Protein AF-A0A3D3F9W0-F1 (afdb_monomer_lite)

Structure (mmCIF, N/CA/C/O backbone):
data_AF-A0A3D3F9W0-F1
#
_entry.id   AF-A0A3D3F9W0-F1
#
loop_
_atom_site.group_PDB
_atom_site.id
_atom_site.type_symbol
_atom_site.label_atom_id
_atom_site.label_alt_id
_atom_site.label_comp_id
_atom_site.label_asym_id
_atom_site.label_entity_id
_atom_site.label_seq_id
_atom_site.pdbx_PDB_ins_code
_atom_site.Cartn_x
_atom_site.Cartn_y
_atom_site.Cartn_z
_atom_site.occupancy
_atom_site.B_iso_or_equiv
_atom_site.auth_seq_id
_atom_site.auth_comp_id
_atom_site.auth_asym_id
_atom_site.auth_atom_id
_atom_site.pdbx_PDB_model_num
ATOM 1 N N . ASN A 1 1 ? 1.819 -15.297 -37.642 1.00 42.28 1 ASN A N 1
ATOM 2 C CA . ASN A 1 1 ? 2.208 -15.189 -36.218 1.00 42.28 1 ASN A CA 1
ATOM 3 C C . ASN A 1 1 ? 2.634 -13.756 -35.963 1.00 42.28 1 ASN A C 1
ATOM 5 O O . ASN A 1 1 ? 3.821 -13.473 -35.902 1.00 42.28 1 ASN A O 1
ATOM 9 N N . ASP A 1 2 ? 1.644 -12.864 -35.891 1.00 43.41 2 ASP A N 1
ATOM 10 C CA . ASP A 1 2 ? 1.795 -11.404 -35.810 1.00 43.41 2 ASP A CA 1
ATOM 11 C C . ASP A 1 2 ? 1.671 -10.919 -34.365 1.00 43.41 2 ASP A C 1
ATOM 13 O O . ASP A 1 2 ? 0.791 -10.135 -34.016 1.00 43.41 2 ASP A O 1
ATOM 17 N N . PHE A 1 3 ? 2.551 -11.411 -33.499 1.00 53.34 3 PHE A N 1
ATOM 18 C CA . PHE A 1 3 ? 2.750 -10.783 -32.203 1.00 53.34 3 PHE A CA 1
ATOM 19 C C . PHE A 1 3 ? 3.965 -9.879 -32.337 1.00 53.34 3 PHE A C 1
ATOM 21 O O . PHE A 1 3 ? 5.089 -10.350 -32.497 1.00 53.34 3 PHE A O 1
ATOM 28 N N . GLY A 1 4 ? 3.713 -8.568 -32.330 1.00 52.38 4 GLY A N 1
ATOM 29 C CA . GLY A 1 4 ? 4.717 -7.519 -32.186 1.00 52.38 4 GLY A CA 1
ATOM 30 C C . GLY A 1 4 ? 5.392 -7.605 -30.820 1.00 52.38 4 GLY A C 1
ATOM 31 O O . GLY A 1 4 ? 5.235 -6.724 -29.978 1.00 52.38 4 GLY A O 1
ATOM 32 N N . GLU A 1 5 ? 6.122 -8.692 -30.588 1.00 57.28 5 GLU A N 1
ATOM 33 C CA . GLU A 1 5 ? 7.006 -8.856 -29.452 1.00 57.28 5 GLU A CA 1
ATOM 34 C C . GLU A 1 5 ? 8.177 -7.903 -29.654 1.00 57.28 5 GLU A C 1
ATOM 36 O O . GLU A 1 5 ? 9.174 -8.190 -30.320 1.00 57.28 5 GLU A O 1
ATOM 41 N N . ILE A 1 6 ? 8.029 -6.712 -29.081 1.00 59.12 6 ILE A N 1
ATOM 42 C CA . ILE A 1 6 ? 9.156 -5.851 -28.765 1.00 59.12 6 ILE A CA 1
ATOM 43 C C . ILE A 1 6 ? 10.082 -6.704 -27.892 1.00 59.12 6 ILE A C 1
ATOM 45 O O . ILE A 1 6 ? 9.791 -6.922 -26.716 1.00 59.12 6 ILE A O 1
ATOM 49 N N . LYS A 1 7 ? 11.164 -7.230 -28.482 1.00 56.81 7 LYS A N 1
ATOM 50 C CA . LYS A 1 7 ? 12.217 -7.946 -27.752 1.00 56.81 7 LYS A CA 1
ATOM 51 C C . LYS A 1 7 ? 12.606 -7.118 -26.526 1.00 56.81 7 LYS A C 1
ATOM 53 O O . LYS A 1 7 ? 12.721 -5.899 -26.627 1.00 56.81 7 LYS A O 1
ATOM 58 N N . ASP A 1 8 ? 12.902 -7.755 -25.395 1.00 53.91 8 ASP A N 1
ATOM 59 C CA . ASP A 1 8 ? 13.361 -7.048 -24.184 1.00 53.91 8 ASP A CA 1
ATOM 60 C C . ASP A 1 8 ? 14.651 -6.220 -24.410 1.00 53.91 8 ASP A C 1
ATOM 62 O O . ASP A 1 8 ? 15.018 -5.389 -23.580 1.00 53.91 8 ASP A O 1
ATOM 66 N N . ASN A 1 9 ? 15.314 -6.396 -25.562 1.00 53.59 9 ASN A N 1
ATOM 67 C CA . ASN A 1 9 ? 16.444 -5.597 -26.036 1.00 53.59 9 ASN A CA 1
ATOM 68 C C . ASN A 1 9 ? 16.079 -4.401 -26.948 1.00 53.59 9 ASN A C 1
ATOM 70 O O . ASN A 1 9 ? 16.986 -3.737 -27.444 1.00 53.59 9 ASN A O 1
ATOM 74 N N . ALA A 1 10 ? 14.800 -4.127 -27.215 1.00 57.47 10 ALA A N 1
ATOM 75 C CA . ALA A 1 10 ? 14.388 -3.180 -28.257 1.00 57.47 10 ALA A CA 1
ATOM 76 C C . ALA A 1 10 ? 14.679 -1.705 -27.921 1.00 57.47 10 ALA A C 1
ATOM 78 O O . ALA A 1 10 ? 14.763 -0.874 -28.821 1.00 57.47 10 ALA A O 1
ATOM 79 N N . SER A 1 11 ? 14.840 -1.366 -26.637 1.00 67.38 11 SER A N 1
ATOM 80 C CA . SER A 1 11 ? 15.343 -0.069 -26.172 1.00 67.38 11 SER A CA 1
ATOM 81 C C . SER A 1 11 ? 15.855 -0.206 -24.728 1.00 67.38 11 SER A C 1
ATOM 83 O O . SER A 1 11 ? 15.089 -0.615 -23.848 1.00 67.38 11 SER A O 1
ATOM 85 N N . PRO A 1 12 ? 17.111 0.180 -24.429 1.00 73.56 12 PRO A N 1
ATOM 86 C CA . PRO A 1 12 ? 17.617 0.260 -23.056 1.00 73.56 12 PRO A CA 1
ATOM 87 C C . PRO A 1 12 ? 16.744 1.139 -22.148 1.00 73.56 12 PRO A C 1
ATOM 89 O O . PRO A 1 12 ? 16.617 0.862 -20.954 1.00 73.56 12 PRO A O 1
ATOM 92 N N . GLN A 1 13 ? 16.101 2.169 -22.713 1.00 77.81 13 GLN A N 1
ATOM 93 C CA . GLN A 1 13 ? 15.195 3.047 -21.973 1.00 77.81 13 GLN A CA 1
ATOM 94 C C . GLN A 1 13 ? 13.910 2.323 -21.553 1.00 77.81 13 GLN A C 1
ATOM 96 O O . GLN A 1 13 ? 13.483 2.467 -20.410 1.00 77.81 13 GLN A O 1
ATOM 101 N N . LEU A 1 14 ? 13.318 1.495 -22.421 1.00 79.94 14 LEU A N 1
ATOM 102 C CA . LEU A 1 14 ? 12.112 0.733 -22.077 1.00 79.94 14 LEU A CA 1
ATOM 103 C C . LEU A 1 14 ? 12.383 -0.281 -20.955 1.00 79.94 14 LEU A C 1
ATOM 105 O O . LEU A 1 14 ? 11.586 -0.407 -20.023 1.00 79.94 14 LEU A O 1
ATOM 109 N N . ALA A 1 15 ? 13.530 -0.963 -21.003 1.00 79.75 15 ALA A N 1
ATOM 110 C CA . ALA A 1 15 ? 13.951 -1.882 -19.947 1.00 79.75 15 ALA A CA 1
ATOM 111 C C . ALA A 1 15 ? 14.235 -1.162 -18.615 1.00 79.75 15 ALA A C 1
ATOM 113 O O . ALA A 1 15 ? 14.015 -1.733 -17.545 1.00 79.75 15 ALA A O 1
ATOM 114 N N . GLN A 1 16 ? 14.721 0.085 -18.653 1.00 84.38 16 GLN A N 1
ATOM 115 C CA . GLN A 1 16 ? 14.885 0.911 -17.454 1.00 84.38 16 GLN A CA 1
ATOM 116 C C . GLN A 1 16 ? 13.524 1.300 -16.864 1.00 84.38 16 GLN A C 1
ATOM 118 O O . GLN A 1 16 ? 13.275 1.004 -15.700 1.00 84.38 16 GLN A O 1
ATOM 123 N N . ILE A 1 17 ? 12.602 1.823 -17.680 1.00 87.12 17 ILE A N 1
ATOM 124 C CA . ILE A 1 17 ? 11.251 2.211 -17.239 1.00 87.12 17 ILE A CA 1
ATOM 125 C C . ILE A 1 17 ? 10.509 1.024 -16.611 1.00 87.12 17 ILE A C 1
ATOM 127 O O . ILE A 1 17 ? 9.879 1.166 -15.565 1.00 87.12 17 ILE A O 1
ATOM 131 N N . ARG A 1 18 ? 10.601 -0.172 -17.211 1.00 85.69 18 ARG A N 1
ATOM 132 C CA . ARG A 1 18 ? 9.985 -1.388 -16.654 1.00 85.69 18 ARG A CA 1
ATOM 133 C C . ARG A 1 18 ? 10.580 -1.776 -15.297 1.00 85.69 18 ARG A C 1
ATOM 135 O O . ARG A 1 18 ? 9.832 -2.155 -14.396 1.00 85.69 18 ARG A O 1
ATOM 142 N N . ARG A 1 19 ? 11.903 -1.673 -15.132 1.00 87.06 19 ARG A N 1
ATOM 143 C CA . ARG A 1 19 ? 12.576 -1.934 -13.847 1.00 87.06 19 ARG A CA 1
ATOM 144 C C . ARG A 1 19 ? 12.201 -0.906 -12.787 1.00 87.06 19 ARG A C 1
ATOM 146 O O . ARG A 1 19 ? 11.958 -1.287 -11.642 1.00 87.06 19 ARG A O 1
ATOM 153 N N . ASP A 1 20 ? 12.111 0.362 -13.165 1.00 88.38 20 ASP A N 1
ATOM 154 C CA . ASP A 1 20 ? 11.712 1.439 -12.261 1.00 88.38 20 ASP A CA 1
ATOM 155 C C . ASP A 1 20 ? 10.268 1.235 -11.801 1.00 88.38 20 ASP A C 1
ATOM 157 O O . ASP A 1 20 ? 10.006 1.227 -10.601 1.00 88.38 20 ASP A O 1
ATOM 161 N N . LEU A 1 21 ? 9.356 0.921 -12.728 1.00 87.56 21 LEU A N 1
ATOM 162 C CA . LEU A 1 21 ? 7.972 0.573 -12.411 1.00 87.56 21 LEU A CA 1
ATOM 163 C C . LEU A 1 21 ? 7.897 -0.597 -11.421 1.00 87.56 21 LEU A C 1
ATOM 165 O O . LEU A 1 21 ? 7.216 -0.498 -10.401 1.00 87.56 21 LEU A O 1
ATOM 169 N N . ALA A 1 22 ? 8.622 -1.688 -11.681 1.00 88.31 22 ALA A N 1
ATOM 170 C CA . ALA A 1 22 ? 8.655 -2.841 -10.784 1.00 88.31 22 ALA A CA 1
ATOM 171 C C . ALA A 1 22 ? 9.219 -2.481 -9.397 1.00 88.31 22 ALA A C 1
ATOM 173 O O . ALA A 1 22 ? 8.699 -2.926 -8.374 1.00 88.31 22 ALA A O 1
ATOM 174 N N . THR A 1 23 ? 10.253 -1.640 -9.344 1.00 90.81 23 THR A N 1
ATOM 175 C CA . THR A 1 23 ? 10.862 -1.172 -8.091 1.00 90.81 23 THR A CA 1
ATOM 176 C C . THR A 1 23 ? 9.892 -0.308 -7.292 1.00 90.81 23 THR A C 1
ATOM 178 O O . THR A 1 23 ? 9.709 -0.538 -6.095 1.0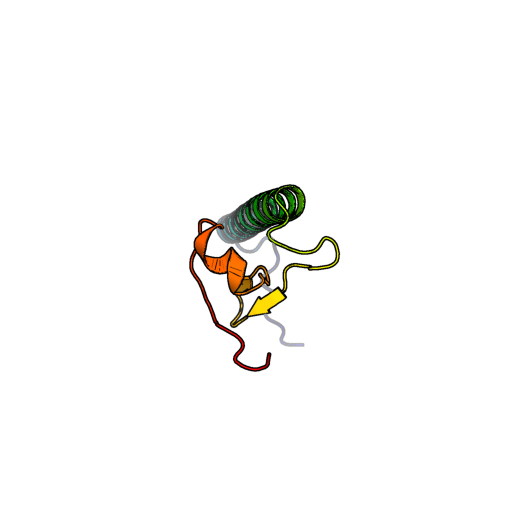0 90.81 23 THR A O 1
ATOM 181 N N . THR A 1 24 ? 9.212 0.635 -7.944 1.00 88.44 24 THR A N 1
ATOM 182 C CA . THR A 1 24 ? 8.188 1.476 -7.321 1.00 88.44 24 THR A CA 1
ATOM 183 C C . THR A 1 24 ? 7.024 0.635 -6.803 1.00 88.44 24 THR A C 1
ATOM 185 O O . THR A 1 24 ? 6.625 0.800 -5.651 1.00 88.44 24 THR A O 1
ATOM 188 N N . MET A 1 25 ? 6.523 -0.319 -7.593 1.00 86.19 25 MET A N 1
ATOM 189 C CA . MET A 1 25 ? 5.433 -1.211 -7.177 1.00 86.19 25 MET A CA 1
ATOM 190 C C . MET A 1 25 ? 5.828 -2.101 -5.992 1.00 86.19 25 MET A C 1
ATOM 192 O O . MET A 1 25 ? 5.041 -2.283 -5.058 1.00 86.19 25 MET A O 1
ATOM 196 N N . ASN A 1 26 ? 7.068 -2.595 -5.971 1.00 88.38 26 ASN A N 1
ATOM 197 C CA . ASN A 1 26 ? 7.618 -3.314 -4.823 1.00 88.38 26 ASN A CA 1
ATOM 198 C C . ASN A 1 26 ? 7.730 -2.418 -3.584 1.00 88.38 26 ASN A C 1
ATOM 200 O O . ASN A 1 26 ? 7.427 -2.863 -2.476 1.00 88.38 26 ASN A O 1
ATOM 204 N N . GLY A 1 27 ? 8.134 -1.157 -3.756 1.00 89.31 27 GLY A N 1
ATOM 205 C CA . GLY A 1 27 ? 8.165 -0.159 -2.687 1.00 89.31 27 GLY A CA 1
ATOM 206 C C . GLY A 1 27 ? 6.782 0.068 -2.078 1.00 89.31 27 GLY A C 1
ATOM 207 O O . GLY A 1 27 ? 6.616 -0.078 -0.869 1.00 89.31 27 GLY A O 1
ATOM 208 N N . ILE A 1 28 ? 5.774 0.317 -2.920 1.00 86.69 28 ILE A N 1
ATOM 209 C CA . ILE A 1 28 ? 4.374 0.498 -2.503 1.00 86.69 28 ILE A CA 1
ATOM 210 C C . ILE A 1 28 ? 3.871 -0.741 -1.755 1.00 86.69 28 ILE A C 1
ATOM 212 O O . ILE A 1 28 ? 3.324 -0.621 -0.658 1.00 86.69 28 ILE A O 1
ATOM 216 N N . SER A 1 29 ? 4.113 -1.935 -2.301 1.00 85.19 29 SER A N 1
ATOM 217 C CA . SER A 1 29 ? 3.701 -3.197 -1.678 1.00 85.19 29 SER A CA 1
ATOM 218 C C . SER A 1 29 ? 4.358 -3.406 -0.312 1.00 85.19 29 SER A C 1
ATOM 220 O O . SER A 1 29 ? 3.700 -3.843 0.632 1.00 85.19 29 SER A O 1
ATOM 222 N N . LYS A 1 30 ? 5.645 -3.067 -0.161 1.00 88.25 30 LYS A N 1
ATOM 223 C CA . LYS A 1 30 ? 6.349 -3.132 1.131 1.00 88.25 30 LYS A CA 1
ATOM 224 C C . LYS A 1 30 ? 5.776 -2.144 2.14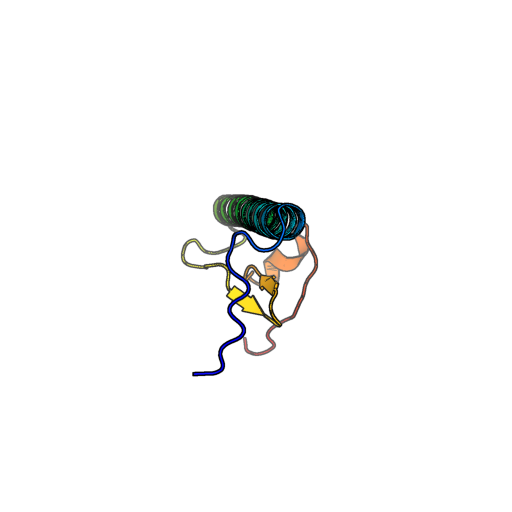0 1.00 88.25 30 LYS A C 1
ATOM 226 O O . LYS A 1 30 ? 5.505 -2.534 3.273 1.00 88.25 30 LYS A O 1
ATOM 231 N N . SER A 1 31 ? 5.565 -0.892 1.736 1.00 87.44 31 SER A N 1
ATOM 232 C CA . SER A 1 31 ? 4.976 0.135 2.597 1.00 87.44 31 SE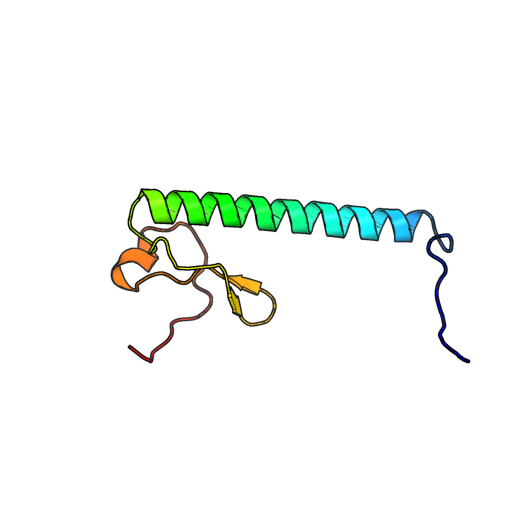R A CA 1
ATOM 233 C C . SER A 1 31 ? 3.578 -0.259 3.062 1.00 87.44 31 SER A C 1
ATOM 235 O O . SER A 1 31 ? 3.280 -0.158 4.250 1.00 87.44 31 SER A O 1
ATOM 237 N N . LEU A 1 32 ? 2.744 -0.783 2.162 1.00 84.12 32 LEU A N 1
ATOM 238 C CA . LEU A 1 32 ? 1.398 -1.223 2.509 1.00 84.12 32 LEU A CA 1
ATOM 239 C C . LEU A 1 32 ? 1.414 -2.431 3.454 1.00 84.12 32 LEU A C 1
ATOM 241 O O . LEU A 1 32 ? 0.685 -2.434 4.441 1.00 84.12 32 LEU A O 1
ATOM 245 N N . ASN A 1 33 ? 2.299 -3.405 3.231 1.00 85.69 33 ASN A N 1
ATOM 246 C CA . ASN A 1 33 ? 2.484 -4.522 4.162 1.00 85.69 33 ASN A CA 1
ATOM 247 C C . ASN A 1 33 ? 2.967 -4.066 5.548 1.00 85.69 33 ASN A C 1
ATOM 249 O O . ASN A 1 33 ? 2.543 -4.623 6.559 1.00 85.69 33 ASN A O 1
ATOM 253 N N . ALA A 1 34 ? 3.837 -3.055 5.623 1.00 88.19 34 ALA A N 1
ATOM 254 C CA . ALA A 1 34 ? 4.278 -2.494 6.898 1.00 88.19 34 ALA A CA 1
ATOM 255 C C . ALA A 1 34 ? 3.122 -1.801 7.641 1.00 88.19 34 ALA A C 1
ATOM 257 O O . ALA A 1 34 ? 2.963 -1.997 8.846 1.00 88.19 34 ALA A O 1
ATOM 258 N N . ILE A 1 35 ? 2.289 -1.044 6.918 1.00 85.81 35 ILE A N 1
ATOM 259 C CA . ILE A 1 35 ? 1.082 -0.411 7.469 1.00 85.81 35 ILE A CA 1
ATOM 260 C C . ILE A 1 35 ? 0.098 -1.474 7.961 1.00 85.81 35 ILE A C 1
ATOM 262 O O . ILE A 1 35 ? -0.384 -1.360 9.083 1.00 85.81 35 ILE A O 1
ATOM 266 N N . LEU A 1 36 ? -0.149 -2.525 7.172 1.00 84.44 36 LEU A N 1
ATOM 267 C CA . LEU A 1 36 ? -1.018 -3.637 7.559 1.00 84.44 36 LEU A CA 1
ATOM 268 C C . LEU A 1 36 ? -0.526 -4.308 8.843 1.00 84.44 36 LEU A C 1
ATOM 270 O O . LEU A 1 36 ? -1.288 -4.447 9.791 1.00 84.44 36 LEU A O 1
ATOM 274 N N . ARG A 1 37 ? 0.759 -4.676 8.905 1.00 86.62 37 ARG A N 1
ATOM 275 C CA . ARG A 1 37 ? 1.348 -5.313 10.093 1.00 86.62 37 ARG A CA 1
ATOM 276 C C . ARG A 1 37 ? 1.228 -4.433 11.329 1.00 86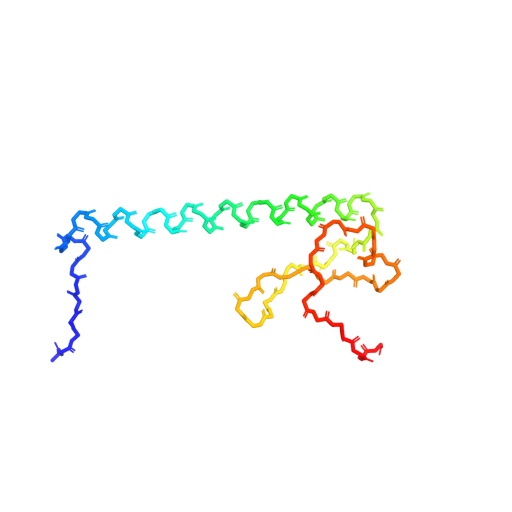.62 37 ARG A C 1
ATOM 278 O O . ARG A 1 37 ? 0.922 -4.933 12.407 1.00 86.62 37 ARG A O 1
ATOM 285 N N . LYS A 1 38 ? 1.443 -3.124 11.173 1.00 86.69 38 LYS A N 1
ATOM 286 C CA . LYS A 1 38 ? 1.255 -2.161 12.257 1.00 86.69 38 LYS A CA 1
ATOM 287 C C . LYS A 1 38 ? -0.210 -2.110 12.701 1.00 86.69 38 LYS A C 1
ATOM 289 O O . LYS A 1 38 ? -0.476 -2.249 13.890 1.00 86.69 38 LYS A O 1
ATOM 294 N N . ALA A 1 39 ? -1.143 -2.012 11.757 1.00 83.38 39 ALA A N 1
ATOM 295 C CA . ALA A 1 39 ? -2.580 -2.017 12.025 1.00 83.38 39 ALA A CA 1
ATOM 296 C C . ALA A 1 39 ? -3.034 -3.290 12.763 1.00 83.38 39 ALA A C 1
ATOM 298 O O . ALA A 1 39 ? -3.807 -3.206 13.713 1.00 83.38 39 ALA A O 1
ATOM 299 N N . GLN A 1 40 ? -2.500 -4.452 12.373 1.00 86.00 40 GLN A N 1
ATOM 300 C CA . GLN A 1 40 ? -2.740 -5.736 13.036 1.00 86.00 40 GLN A CA 1
ATOM 301 C C . GLN A 1 40 ? -2.151 -5.781 14.449 1.00 86.00 40 GLN A C 1
ATOM 303 O O . GLN A 1 40 ? -2.783 -6.295 15.368 1.00 86.00 40 GLN A O 1
ATOM 308 N N . SER A 1 41 ? -0.949 -5.228 14.649 1.00 85.50 41 SER A N 1
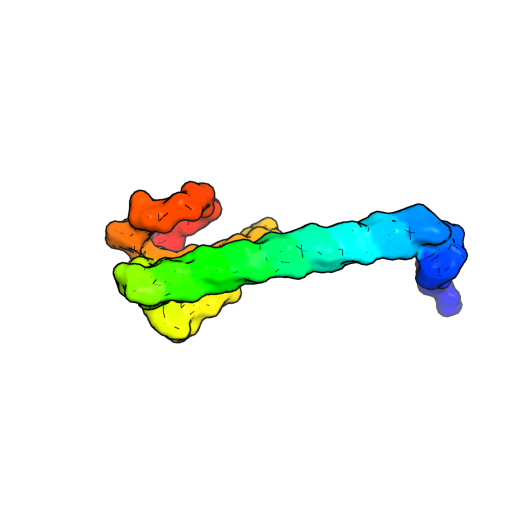ATOM 309 C CA . SER A 1 41 ? -0.324 -5.157 15.977 1.00 85.50 41 SER A CA 1
ATOM 310 C C . SER A 1 41 ? -1.065 -4.222 16.938 1.00 85.50 41 SER A C 1
ATOM 312 O O . SER A 1 41 ? -1.110 -4.488 18.134 1.00 85.50 41 SER A O 1
ATOM 314 N N . GLU A 1 42 ? -1.675 -3.159 16.409 1.00 84.25 42 GLU A N 1
ATOM 315 C CA . GLU A 1 42 ? -2.468 -2.181 17.162 1.00 84.25 42 GLU A CA 1
ATOM 316 C C . GLU A 1 42 ? -3.931 -2.633 17.358 1.00 84.25 42 GLU A C 1
ATOM 318 O O . GLU A 1 42 ? -4.683 -1.976 18.075 1.00 84.25 42 GLU A O 1
ATOM 323 N N . GLY A 1 43 ? -4.335 -3.760 16.753 1.00 82.19 43 GLY A N 1
ATOM 324 C CA . GLY A 1 43 ? -5.686 -4.321 16.863 1.00 82.19 43 GLY A CA 1
ATOM 325 C C . GLY A 1 43 ? -6.749 -3.589 16.038 1.00 82.19 43 GLY A C 1
ATOM 326 O O . GLY A 1 43 ? -7.936 -3.722 16.312 1.00 82.19 43 GLY A O 1
ATOM 327 N N . PHE A 1 44 ? -6.345 -2.795 15.043 1.00 80.56 44 PHE A N 1
ATOM 328 C CA . PHE A 1 44 ? -7.265 -2.081 14.145 1.00 80.56 44 PHE A CA 1
ATOM 329 C C . PHE A 1 44 ? -7.746 -2.934 12.968 1.00 80.56 44 PHE A C 1
ATOM 331 O O . PHE A 1 44 ? -8.753 -2.608 12.337 1.00 80.56 44 PHE A O 1
ATOM 338 N N . VAL A 1 45 ? -6.993 -3.985 12.649 1.00 81.56 45 VAL A N 1
ATOM 339 C CA . VAL A 1 45 ? -7.246 -4.924 11.557 1.00 81.56 45 VAL A CA 1
ATOM 340 C C . VAL A 1 45 ? -7.021 -6.331 12.090 1.00 81.56 45 VAL A C 1
ATOM 342 O O . VAL A 1 45 ? -6.038 -6.565 12.797 1.00 81.56 45 VAL A O 1
ATOM 345 N N . ASP A 1 46 ? -7.903 -7.263 11.749 1.00 79.12 46 ASP A N 1
ATOM 346 C CA . ASP A 1 46 ? -7.758 -8.647 12.185 1.00 79.12 46 ASP A CA 1
ATOM 347 C C . ASP A 1 46 ? -6.559 -9.331 11.502 1.00 79.12 46 ASP A C 1
ATOM 349 O O . ASP A 1 46 ? -6.082 -8.941 10.428 1.00 79.12 46 ASP A O 1
ATOM 353 N N . LYS A 1 47 ? -5.999 -10.348 12.161 1.00 75.44 47 LYS A N 1
ATOM 354 C CA . LYS A 1 47 ? -4.752 -11.001 11.715 1.00 75.44 47 LYS A CA 1
ATOM 355 C C . LYS A 1 47 ? -4.917 -11.815 10.429 1.00 75.44 47 LYS A C 1
ATOM 357 O O . LYS A 1 47 ? -3.931 -12.085 9.750 1.00 75.44 47 LYS A O 1
ATOM 362 N N . ASP A 1 48 ? -6.142 -12.209 10.127 1.00 79.19 48 ASP A N 1
ATOM 363 C CA . ASP A 1 48 ? -6.579 -12.955 8.949 1.00 79.19 48 ASP A CA 1
ATOM 364 C C . ASP A 1 48 ? -6.931 -12.051 7.758 1.00 79.19 48 ASP A C 1
ATOM 366 O O . ASP A 1 48 ? -7.064 -12.531 6.632 1.00 79.19 48 ASP A O 1
ATOM 370 N N . VAL A 1 49 ? -7.017 -10.736 7.967 1.00 78.25 49 VAL A N 1
ATOM 371 C CA . VAL A 1 49 ? -7.310 -9.783 6.897 1.00 78.25 49 VAL A CA 1
ATOM 372 C C . VAL A 1 49 ? -6.081 -9.573 6.012 1.00 78.25 49 VAL A C 1
ATOM 374 O O . VAL A 1 49 ? -5.034 -9.086 6.449 1.00 78.25 49 VAL A O 1
ATOM 377 N N . ALA A 1 50 ? -6.238 -9.897 4.730 1.00 77.19 50 ALA A N 1
ATOM 378 C CA . ALA A 1 50 ? -5.252 -9.642 3.687 1.00 77.19 50 ALA A 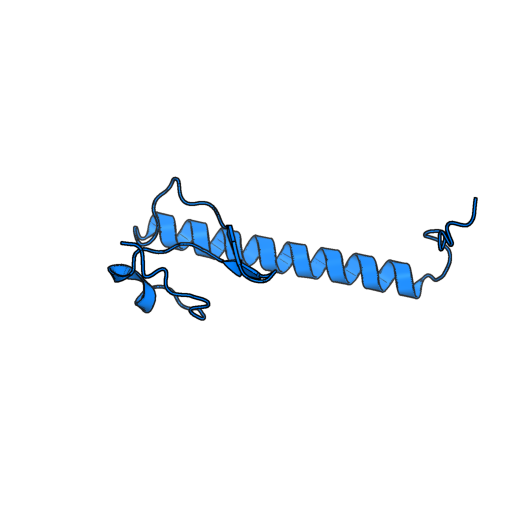CA 1
ATOM 379 C C . ALA A 1 50 ? -5.582 -8.359 2.893 1.00 77.19 50 ALA A C 1
ATOM 381 O O . ALA A 1 50 ? -6.752 -7.978 2.789 1.00 77.19 50 ALA A O 1
ATOM 382 N N . PRO A 1 51 ? -4.577 -7.696 2.286 1.00 80.69 51 PRO A N 1
ATOM 383 C CA . PRO A 1 51 ? -4.818 -6.640 1.311 1.00 80.69 51 PRO A CA 1
ATOM 384 C C . PRO A 1 51 ? -5.667 -7.157 0.150 1.00 80.69 51 PRO A C 1
ATOM 386 O O . PRO A 1 51 ? -5.436 -8.255 -0.354 1.00 80.69 51 PRO A O 1
ATOM 389 N N . THR A 1 52 ? -6.615 -6.348 -0.306 1.00 85.12 52 THR A N 1
ATOM 390 C CA . THR A 1 52 ? -7.485 -6.670 -1.445 1.00 85.12 52 THR A CA 1
ATOM 391 C C . THR A 1 52 ? -7.356 -5.609 -2.531 1.00 85.12 52 THR A C 1
ATOM 393 O O . THR A 1 52 ? -6.783 -4.544 -2.310 1.00 85.12 52 THR A O 1
ATOM 396 N N . MET A 1 53 ? -7.848 -5.909 -3.732 1.00 81.31 53 MET A N 1
ATOM 397 C CA . MET A 1 53 ? -7.835 -4.975 -4.859 1.00 81.31 53 MET A CA 1
ATOM 398 C C . MET A 1 53 ? -9.217 -4.336 -5.032 1.00 81.31 53 MET A C 1
ATOM 400 O O . MET A 1 53 ? -10.211 -5.047 -5.166 1.00 81.31 53 MET A O 1
ATOM 404 N N . ARG A 1 54 ? -9.273 -3.000 -5.069 1.00 82.06 54 ARG A N 1
ATOM 405 C CA . ARG A 1 54 ? -10.456 -2.188 -5.411 1.00 82.06 54 ARG A CA 1
ATOM 406 C C . ARG A 1 54 ? -10.063 -1.201 -6.505 1.00 82.06 54 ARG A C 1
ATOM 408 O O . ARG A 1 54 ? -9.099 -0.465 -6.328 1.00 82.06 54 ARG A O 1
ATOM 415 N N . ASP A 1 55 ? -10.750 -1.220 -7.645 1.00 82.19 55 ASP A N 1
ATOM 416 C CA . ASP A 1 55 ? -10.487 -0.326 -8.790 1.00 82.19 55 ASP A CA 1
ATOM 417 C C . ASP A 1 55 ? -9.014 -0.279 -9.239 1.00 82.19 55 ASP A C 1
ATOM 419 O O . ASP A 1 55 ? -8.463 0.773 -9.565 1.00 82.19 55 ASP A O 1
ATOM 423 N N . GLY A 1 56 ? -8.327 -1.425 -9.198 1.00 81.50 56 GLY A N 1
ATOM 424 C CA . GLY A 1 56 ? -6.903 -1.507 -9.543 1.00 81.50 56 GLY A CA 1
ATOM 425 C C . GLY A 1 56 ? -5.949 -0.953 -8.475 1.00 81.50 56 GLY A C 1
ATOM 426 O O . GLY A 1 56 ? -4.749 -0.858 -8.725 1.00 81.50 56 GLY A O 1
ATOM 427 N N . ARG A 1 57 ? -6.446 -0.610 -7.281 1.00 80.62 57 ARG A N 1
ATOM 428 C CA . ARG A 1 57 ? -5.652 -0.154 -6.134 1.00 80.62 57 ARG A CA 1
ATOM 429 C C . ARG A 1 57 ? -5.645 -1.191 -5.022 1.00 80.62 57 ARG A C 1
ATOM 431 O O . ARG A 1 57 ? -6.665 -1.804 -4.717 1.00 80.62 57 ARG A O 1
ATOM 438 N N . LEU A 1 58 ? -4.484 -1.341 -4.394 1.00 82.25 58 LEU A N 1
ATOM 439 C CA . LEU A 1 58 ? -4.313 -2.187 -3.222 1.00 82.25 58 LEU A CA 1
ATOM 440 C C . LEU A 1 58 ? -4.888 -1.466 -1.994 1.00 82.25 58 LEU A C 1
ATOM 442 O O . LEU A 1 58 ? -4.457 -0.359 -1.668 1.00 82.25 58 LEU A O 1
ATOM 446 N N . VAL A 1 59 ? -5.851 -2.086 -1.319 1.00 83.94 59 VAL A N 1
ATOM 447 C CA . VAL A 1 59 ? -6.543 -1.534 -0.148 1.00 83.94 59 VAL A CA 1
ATOM 448 C C . VAL A 1 59 ? -6.476 -2.501 1.032 1.00 83.94 59 VAL A C 1
ATOM 450 O O . VAL A 1 59 ? -6.381 -3.716 0.855 1.00 83.94 59 VAL A O 1
ATOM 453 N N . ILE A 1 60 ? -6.525 -1.963 2.252 1.00 83.56 60 ILE A N 1
ATOM 454 C CA . ILE A 1 60 ? -6.584 -2.748 3.490 1.00 83.56 60 ILE A CA 1
ATOM 455 C C . ILE A 1 60 ? -8.020 -2.677 4.027 1.00 83.56 60 ILE A C 1
ATOM 457 O O . ILE A 1 60 ? -8.470 -1.574 4.350 1.00 83.56 60 ILE A O 1
ATOM 461 N N . PRO A 1 61 ? -8.738 -3.807 4.143 1.00 81.81 61 PRO A N 1
ATOM 462 C CA . PRO A 1 61 ? -10.023 -3.838 4.830 1.00 81.81 61 PRO A CA 1
ATOM 463 C C . PRO A 1 61 ? -9.816 -3.494 6.307 1.00 81.81 61 PRO A C 1
ATOM 465 O O . PRO A 1 61 ? -8.955 -4.072 6.966 1.00 81.81 61 PRO A O 1
ATOM 468 N N . VAL A 1 62 ? -10.591 -2.548 6.830 1.00 80.81 62 VAL A N 1
ATOM 469 C CA . VAL A 1 62 ? -10.571 -2.173 8.249 1.00 80.81 62 VAL A CA 1
ATOM 470 C C . VAL A 1 62 ? -11.996 -2.139 8.776 1.00 80.81 62 VAL A C 1
ATOM 472 O O . VAL A 1 62 ? -12.921 -1.777 8.047 1.00 80.81 62 VAL A O 1
ATOM 475 N N . ASN A 1 63 ? -12.181 -2.465 10.054 1.00 80.25 63 ASN A N 1
ATOM 476 C CA . ASN A 1 63 ? -13.477 -2.279 10.693 1.00 80.25 63 ASN A CA 1
ATOM 477 C C . ASN A 1 63 ? -13.825 -0.768 10.727 1.00 80.25 63 ASN A C 1
ATOM 479 O O . ASN A 1 63 ? -12.949 0.050 11.050 1.00 80.25 63 ASN A O 1
ATOM 483 N N . PRO A 1 64 ? -15.080 -0.368 10.435 1.00 75.75 64 PRO A N 1
ATOM 484 C CA . PRO A 1 64 ? -15.506 1.033 10.450 1.00 75.75 64 PRO A CA 1
ATOM 485 C C . PRO A 1 64 ? -15.164 1.790 11.740 1.00 75.75 64 PRO A C 1
ATOM 487 O O . PRO A 1 64 ? -14.846 2.980 11.685 1.00 75.75 64 PRO A O 1
ATOM 490 N N . SER A 1 65 ? -15.151 1.115 12.893 1.00 79.44 65 SER A N 1
ATOM 491 C CA . SER A 1 65 ? -14.776 1.700 14.187 1.00 79.44 65 SER A CA 1
ATOM 492 C C . SER A 1 65 ? -13.321 2.188 14.235 1.00 79.44 65 SER A C 1
ATOM 494 O O . SER A 1 65 ? -13.009 3.119 14.981 1.00 79.44 65 SER A O 1
ATOM 496 N N . TYR A 1 66 ? -12.434 1.621 13.411 1.00 77.94 66 TYR A N 1
ATOM 497 C CA . TYR A 1 66 ? -11.006 1.949 13.375 1.00 77.94 66 TYR A CA 1
ATOM 498 C C . TYR A 1 66 ? -10.581 2.748 12.132 1.00 77.94 66 TYR A C 1
ATOM 500 O O . TYR A 1 66 ? -9.423 3.165 12.046 1.00 77.94 66 TYR A O 1
ATOM 508 N N . LYS A 1 67 ? -11.501 3.077 11.209 1.00 74.12 67 LYS A N 1
ATOM 509 C CA . LYS A 1 67 ? -11.183 3.785 9.946 1.00 74.12 67 LYS A CA 1
ATOM 510 C C . LYS A 1 67 ? -10.507 5.152 10.126 1.00 74.12 67 LYS A C 1
ATOM 512 O O . LYS A 1 67 ? -9.780 5.604 9.251 1.00 74.12 67 LYS A O 1
ATOM 517 N N . ARG A 1 68 ? -10.714 5.809 11.276 1.00 77.44 68 ARG A N 1
ATOM 518 C CA . ARG A 1 68 ? -10.081 7.095 11.646 1.00 77.44 68 ARG A CA 1
ATOM 519 C C . ARG A 1 68 ? -8.752 6.954 12.398 1.00 77.44 68 ARG A C 1
ATOM 521 O O . ARG A 1 68 ? -8.095 7.961 12.651 1.00 77.44 68 ARG A O 1
ATOM 528 N N . LYS A 1 69 ? -8.381 5.740 12.813 1.00 76.88 69 LYS A N 1
ATOM 529 C CA . LYS A 1 69 ? -7.138 5.462 13.551 1.00 76.88 69 LYS A CA 1
ATOM 530 C C . LYS A 1 69 ? -5.973 5.154 12.613 1.00 76.88 69 LYS A C 1
ATOM 532 O O . LYS A 1 69 ? -4.831 5.454 12.953 1.00 76.88 69 LYS A O 1
ATOM 537 N N . LEU A 1 70 ? -6.260 4.636 11.419 1.00 73.81 70 LEU A N 1
ATOM 538 C CA . LEU A 1 70 ? -5.270 4.473 10.361 1.00 73.81 70 LEU A CA 1
ATOM 539 C C . LEU A 1 70 ? -5.067 5.782 9.592 1.00 73.81 70 LEU A C 1
ATOM 541 O O . LEU A 1 70 ? -6.022 6.415 9.148 1.00 73.81 70 LEU A O 1
ATOM 545 N N . LYS A 1 71 ? -3.806 6.178 9.395 1.00 71.44 71 LYS A N 1
ATOM 546 C CA . LYS A 1 71 ? -3.468 7.271 8.476 1.00 71.44 71 LYS A CA 1
ATOM 547 C C . LYS A 1 71 ? -3.558 6.748 7.042 1.00 71.44 71 LYS A C 1
ATOM 549 O O . LYS A 1 71 ? -2.785 5.870 6.672 1.00 71.44 71 LYS A O 1
ATOM 554 N N . GLY A 1 72 ? -4.476 7.289 6.247 1.00 75.25 72 GLY A N 1
ATOM 555 C CA . GLY A 1 72 ? -4.667 6.889 4.855 1.00 75.25 72 GLY A CA 1
ATOM 556 C C . GLY A 1 72 ? -5.851 7.588 4.194 1.00 75.25 72 GLY A C 1
ATOM 557 O O . GLY A 1 72 ? -6.493 8.448 4.795 1.00 75.25 72 GLY A O 1
ATOM 558 N N . ILE A 1 73 ? -6.121 7.209 2.947 1.00 76.12 73 ILE A N 1
ATOM 559 C CA . ILE A 1 73 ? -7.296 7.644 2.187 1.00 76.12 73 ILE A CA 1
ATOM 560 C C . ILE A 1 73 ? -8.306 6.498 2.217 1.00 76.12 73 ILE A C 1
ATOM 562 O O . ILE A 1 73 ? -7.961 5.359 1.903 1.00 76.12 73 ILE A O 1
ATOM 566 N N . VAL A 1 74 ? -9.547 6.795 2.602 1.00 76.12 74 VAL A N 1
ATOM 567 C CA . VAL A 1 74 ? -10.649 5.833 2.503 1.00 76.12 74 VAL A CA 1
ATOM 568 C C . VAL A 1 74 ? -11.079 5.776 1.041 1.00 76.12 74 VAL A C 1
ATOM 570 O O . VAL A 1 74 ? -11.477 6.794 0.481 1.00 76.12 74 VAL A O 1
ATOM 573 N N . HIS A 1 75 ? -10.943 4.605 0.421 1.00 75.56 75 HIS A N 1
ATOM 574 C CA . HIS A 1 75 ? -11.286 4.411 -0.989 1.00 75.56 75 HIS A CA 1
ATOM 575 C C . HIS A 1 75 ? -12.764 4.096 -1.207 1.00 75.56 75 HIS A C 1
ATOM 577 O O . HIS A 1 75 ? -13.362 4.644 -2.124 1.00 75.56 75 HIS A O 1
ATOM 583 N N . ASP A 1 76 ? -13.332 3.227 -0.376 1.00 73.38 76 ASP A N 1
ATOM 584 C CA . ASP A 1 76 ? -14.723 2.792 -0.452 1.00 73.38 76 ASP A CA 1
ATOM 585 C C . ASP A 1 76 ? -15.163 2.313 0.945 1.00 73.38 76 ASP A C 1
ATOM 587 O O . ASP A 1 76 ? -14.327 1.858 1.734 1.00 73.38 76 ASP A O 1
ATOM 591 N N . GLU A 1 77 ? -16.449 2.438 1.268 1.00 68.06 77 GLU A N 1
ATOM 592 C CA . GLU A 1 77 ? -17.050 1.959 2.518 1.00 68.06 77 GLU A CA 1
ATOM 593 C C . GLU A 1 77 ? -18.122 0.931 2.158 1.00 68.06 77 GLU A C 1
ATOM 595 O O . GLU A 1 77 ? -19.165 1.263 1.599 1.00 68.06 77 GLU A O 1
ATOM 600 N N . SER A 1 78 ? -17.865 -0.345 2.456 1.00 63.62 78 SER A N 1
ATOM 601 C CA . SER A 1 78 ? -18.855 -1.394 2.226 1.00 63.62 78 SER A CA 1
ATOM 602 C C . SER A 1 78 ? -20.059 -1.182 3.147 1.00 63.62 78 SER A C 1
ATOM 604 O O . SER A 1 78 ? -19.930 -1.297 4.363 1.00 63.62 78 SER A O 1
ATOM 606 N N . ALA A 1 79 ? -21.229 -0.902 2.566 1.00 56.03 79 ALA A N 1
ATOM 607 C CA . ALA A 1 79 ? -22.496 -0.751 3.290 1.00 56.03 79 ALA A CA 1
ATOM 608 C C . ALA A 1 79 ? -23.130 -2.092 3.717 1.00 56.03 79 ALA A C 1
ATOM 610 O O . ALA A 1 79 ? -24.098 -2.108 4.475 1.00 56.03 79 ALA A O 1
ATOM 611 N N . SER A 1 80 ? -22.601 -3.218 3.231 1.00 55.06 80 SER A N 1
ATOM 612 C CA . SER A 1 80 ? -22.978 -4.560 3.671 1.00 55.06 80 SER A CA 1
ATOM 613 C C . SER A 1 80 ? -22.264 -4.864 4.989 1.00 55.06 80 SER A C 1
ATOM 615 O O . SER A 1 80 ? -21.138 -5.368 4.979 1.00 55.06 80 SER A O 1
ATOM 617 N N . GLY A 1 81 ? -22.879 -4.442 6.094 1.00 44.78 81 GLY A N 1
ATOM 618 C CA . GLY A 1 81 ? -22.525 -4.907 7.436 1.00 44.78 81 GLY A CA 1
ATOM 619 C C . GLY A 1 81 ? -22.780 -6.396 7.609 1.00 44.78 81 GLY A C 1
ATOM 620 O O . GLY A 1 81 ? -23.663 -6.928 6.896 1.00 44.78 81 GLY A O 1
#

Sequence (81 aa):
NDFGEIKDNASPQLAQIRRDLATTMNGISKSLNAILRKAQSEGFVDKDVAPTMRDGRLVIPVNPSYKRKLKGIVHDESASG

pLDDT: mean 76.77, std 11.93, range [42.28, 90.81]

Radius of gyration: 18.21 Å; chains: 1; bounding box: 41×23×53 Å

Foldseek 3Di:
DPDPPCDCVNDPVVVVVVVVVVVVVVVVVVVVVVLVVVCCVVVQAPPPWDFDDDPNDTDTDGDPVCPVVRPDDDDDDDPPD

Secondary structure (DSSP, 8-state):
-------TTS-HHHHHHHHHHHHHHHHHHHHHHHHHHHHHHTTSS-TTPPPEEETTEEE----GGGTTTS-S---------